Protein AF-A0A933RF26-F1 (afdb_monomer)

pLDDT: mean 70.3, std 12.36, range [45.53, 87.06]

Mean predicted aligned error: 13.99 Å

Structure (mmCIF, N/CA/C/O backbone):
data_AF-A0A933RF26-F1
#
_entry.id   AF-A0A933RF26-F1
#
loop_
_atom_site.group_PDB
_atom_site.id
_atom_site.type_symbol
_atom_site.label_atom_id
_atom_site.label_alt_id
_atom_site.label_comp_id
_atom_site.label_asym_id
_atom_site.label_entity_id
_atom_site.label_seq_id
_atom_site.pdbx_PDB_ins_code
_atom_site.Cart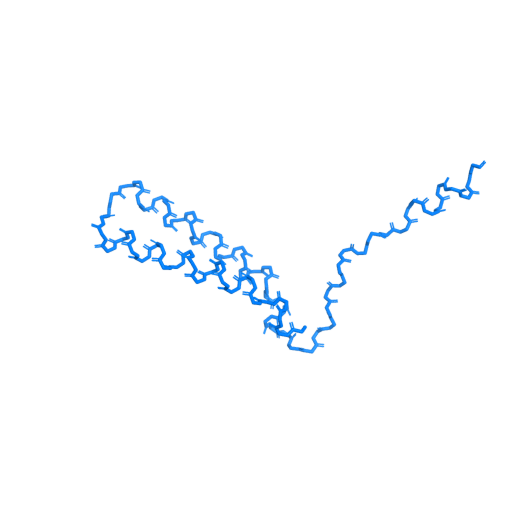n_x
_atom_site.Cartn_y
_atom_site.Cartn_z
_atom_site.occupancy
_atom_site.B_iso_or_equiv
_atom_site.auth_seq_id
_atom_site.auth_comp_id
_atom_site.auth_asym_id
_atom_site.auth_atom_id
_atom_site.pdbx_PDB_model_num
ATOM 1 N N . GLN A 1 1 ? 10.473 -7.323 -16.470 1.00 49.81 1 GLN A N 1
ATOM 2 C CA . GLN A 1 1 ? 9.767 -8.625 -16.435 1.00 49.81 1 GLN A CA 1
ATOM 3 C C . GLN A 1 1 ? 8.633 -8.546 -15.411 1.00 49.81 1 GLN A C 1
ATOM 5 O O . GLN A 1 1 ? 8.865 -8.021 -14.332 1.00 49.81 1 GLN A O 1
ATOM 10 N N . PRO A 1 2 ? 7.420 -9.070 -15.671 1.00 54.25 2 PRO A N 1
ATOM 11 C CA . PRO A 1 2 ? 6.259 -8.889 -14.776 1.00 54.25 2 PRO A CA 1
ATOM 12 C C . PRO A 1 2 ? 6.452 -9.455 -13.354 1.00 54.25 2 PRO A C 1
ATOM 14 O O . PRO A 1 2 ? 5.743 -9.080 -12.427 1.00 54.25 2 PRO A O 1
ATOM 17 N N . ARG A 1 3 ? 7.452 -10.323 -13.165 1.00 59.09 3 ARG A N 1
ATOM 18 C CA . ARG A 1 3 ? 7.836 -10.914 -11.875 1.00 59.09 3 ARG A CA 1
ATOM 19 C C . ARG A 1 3 ? 8.549 -9.928 -10.942 1.00 59.09 3 ARG A C 1
ATOM 21 O O . ARG A 1 3 ? 8.488 -10.099 -9.733 1.00 59.09 3 ARG A O 1
ATOM 28 N N . GLU A 1 4 ? 9.188 -8.894 -11.487 1.00 66.12 4 GLU A N 1
ATOM 29 C CA . GLU A 1 4 ? 9.945 -7.899 -10.708 1.00 66.12 4 GLU A CA 1
ATOM 30 C C . GLU A 1 4 ? 9.025 -6.919 -9.965 1.00 66.12 4 GLU A C 1
ATOM 32 O O . GLU A 1 4 ? 9.408 -6.375 -8.937 1.00 66.12 4 GLU A O 1
ATOM 37 N N . VAL A 1 5 ? 7.787 -6.738 -10.442 1.00 64.50 5 VAL A N 1
ATOM 38 C CA . VAL A 1 5 ? 6.799 -5.808 -9.859 1.00 64.50 5 VAL A CA 1
ATOM 39 C C . VAL A 1 5 ? 5.893 -6.489 -8.819 1.00 64.50 5 VAL A C 1
ATOM 41 O O . VAL A 1 5 ? 5.215 -5.820 -8.038 1.00 64.50 5 VAL A O 1
ATOM 44 N N . ALA A 1 6 ? 5.900 -7.826 -8.774 1.00 78.69 6 ALA A N 1
ATOM 45 C CA . ALA A 1 6 ? 5.117 -8.635 -7.841 1.00 78.69 6 ALA A CA 1
ATOM 46 C C . ALA A 1 6 ? 5.342 -8.295 -6.350 1.00 78.69 6 ALA A C 1
ATOM 48 O O . ALA A 1 6 ? 4.344 -8.137 -5.641 1.00 78.69 6 ALA A O 1
ATOM 49 N N . PRO A 1 7 ? 6.584 -8.134 -5.840 1.00 77.44 7 PRO A N 1
ATOM 50 C CA . PRO A 1 7 ? 6.788 -7.786 -4.433 1.00 77.44 7 PRO A CA 1
ATOM 51 C C . PRO A 1 7 ? 6.235 -6.396 -4.094 1.00 77.44 7 PRO A C 1
ATOM 53 O O . PRO A 1 7 ? 5.605 -6.225 -3.053 1.00 77.44 7 PRO A O 1
ATOM 56 N N . THR A 1 8 ? 6.388 -5.415 -4.986 1.00 74.88 8 THR A N 1
ATOM 57 C CA . THR A 1 8 ? 5.853 -4.062 -4.781 1.00 74.88 8 THR A CA 1
ATOM 58 C C . THR A 1 8 ? 4.328 -4.064 -4.716 1.00 74.88 8 THR A C 1
ATOM 60 O O . THR A 1 8 ? 3.749 -3.450 -3.821 1.00 74.88 8 THR A O 1
ATOM 63 N N . LEU A 1 9 ? 3.671 -4.805 -5.613 1.00 75.56 9 LEU A N 1
ATOM 64 C CA . LEU A 1 9 ? 2.216 -4.970 -5.594 1.00 75.56 9 LEU A CA 1
ATOM 65 C C . LEU A 1 9 ? 1.728 -5.660 -4.315 1.00 75.56 9 LEU A C 1
ATOM 67 O O . LEU A 1 9 ? 0.711 -5.248 -3.759 1.00 75.56 9 LEU A O 1
ATOM 71 N N . ALA A 1 10 ? 2.461 -6.659 -3.815 1.00 84.06 10 ALA A N 1
ATOM 72 C CA . ALA A 1 10 ? 2.128 -7.329 -2.560 1.00 84.06 10 ALA A CA 1
ATOM 73 C C . ALA A 1 10 ? 2.178 -6.366 -1.361 1.00 84.06 10 ALA A C 1
ATOM 75 O O . ALA A 1 10 ? 1.266 -6.368 -0.532 1.00 84.06 10 ALA A O 1
ATOM 76 N N . VAL A 1 11 ? 3.197 -5.502 -1.292 1.00 83.00 11 VAL A N 1
ATOM 77 C CA . VAL A 1 11 ? 3.310 -4.491 -0.227 1.00 83.00 11 VAL A CA 1
ATOM 78 C C . VAL A 1 11 ? 2.184 -3.460 -0.323 1.00 83.00 11 VAL A C 1
ATOM 80 O O . VAL A 1 11 ? 1.557 -3.153 0.691 1.00 83.00 11 VAL A O 1
ATOM 83 N N . ILE A 1 12 ? 1.872 -2.969 -1.528 1.00 79.25 12 ILE A N 1
ATOM 84 C CA . ILE A 1 12 ? 0.753 -2.035 -1.746 1.00 79.25 12 ILE A CA 1
ATOM 85 C C . ILE A 1 12 ? -0.572 -2.664 -1.293 1.00 79.25 12 ILE A C 1
ATOM 87 O O . ILE A 1 12 ? -1.328 -2.036 -0.551 1.00 79.25 12 ILE A O 1
ATOM 91 N N . ALA A 1 13 ? -0.838 -3.912 -1.688 1.00 82.50 13 ALA A N 1
ATOM 92 C CA . ALA A 1 13 ? -2.053 -4.625 -1.303 1.00 82.50 13 ALA A CA 1
ATOM 93 C C . ALA A 1 13 ? -2.157 -4.812 0.221 1.00 82.50 13 ALA A C 1
ATOM 95 O O . ALA A 1 13 ? -3.221 -4.580 0.798 1.00 82.50 13 ALA A O 1
ATOM 96 N N . GLY A 1 14 ? -1.052 -5.170 0.884 1.00 87.06 14 GLY A N 1
ATOM 97 C CA . GLY A 1 14 ? -1.002 -5.303 2.341 1.00 87.06 14 GLY A CA 1
ATOM 98 C C . GLY A 1 14 ? -1.288 -3.987 3.067 1.00 87.06 14 GLY A C 1
ATOM 99 O O . GLY A 1 14 ? -2.103 -3.956 3.990 1.00 87.06 14 GLY A O 1
ATOM 100 N N . LEU A 1 15 ? -0.680 -2.886 2.616 1.00 80.38 15 LEU A N 1
ATOM 101 C CA . LEU A 1 15 ? -0.900 -1.558 3.196 1.00 80.38 15 LEU A CA 1
ATOM 102 C C . LEU A 1 15 ? -2.360 -1.107 3.057 1.00 80.38 15 LEU A C 1
ATOM 104 O O . LEU A 1 15 ? -2.940 -0.613 4.025 1.00 80.38 15 LEU A O 1
ATOM 108 N N . LEU A 1 16 ? -2.972 -1.322 1.888 1.00 81.06 16 LEU A N 1
ATOM 109 C CA . LEU A 1 16 ? -4.383 -1.002 1.657 1.00 81.06 16 LEU A CA 1
ATOM 110 C C . LEU A 1 16 ? -5.311 -1.840 2.543 1.00 81.06 16 LEU A C 1
ATOM 112 O O . LEU A 1 16 ? -6.232 -1.291 3.147 1.00 81.06 16 LEU A O 1
ATOM 116 N N . ALA A 1 17 ? -5.054 -3.145 2.668 1.00 82.38 17 ALA A N 1
ATOM 117 C CA . ALA A 1 17 ? -5.857 -4.031 3.507 1.00 82.38 17 ALA A CA 1
ATOM 118 C C . ALA A 1 17 ? -5.821 -3.608 4.984 1.00 82.38 17 ALA A C 1
ATOM 120 O O . ALA A 1 17 ? -6.869 -3.526 5.625 1.00 82.38 17 ALA A O 1
ATOM 121 N N . VAL A 1 18 ? -4.637 -3.279 5.513 1.00 80.06 18 VAL A N 1
ATOM 122 C CA . VAL A 1 18 ? -4.477 -2.819 6.903 1.00 80.06 18 VAL A CA 1
ATOM 123 C C . VAL A 1 18 ? -5.129 -1.453 7.118 1.00 80.06 18 VAL A C 1
ATOM 125 O O . VAL A 1 18 ? -5.792 -1.259 8.136 1.00 80.06 18 VAL A O 1
ATOM 128 N N . ALA A 1 19 ? -4.996 -0.524 6.168 1.00 74.44 19 ALA A N 1
ATOM 129 C CA . ALA A 1 19 ? -5.614 0.796 6.264 1.00 74.44 19 ALA A CA 1
ATOM 130 C C . ALA A 1 19 ? -7.150 0.711 6.286 1.00 74.44 19 ALA A C 1
ATOM 132 O O . ALA A 1 19 ? -7.787 1.283 7.170 1.00 74.44 19 ALA A O 1
ATOM 133 N N . VAL A 1 20 ? -7.745 -0.050 5.359 1.00 82.56 20 VAL A N 1
ATOM 134 C CA . VAL A 1 20 ? -9.201 -0.257 5.296 1.00 82.56 20 VAL A CA 1
ATOM 135 C C . VAL A 1 20 ? -9.699 -0.972 6.551 1.00 82.56 20 VAL A C 1
ATOM 137 O O . VAL A 1 20 ? -10.680 -0.540 7.154 1.00 82.56 20 VAL A O 1
ATOM 140 N N . TYR A 1 21 ? -9.004 -2.026 6.986 1.00 80.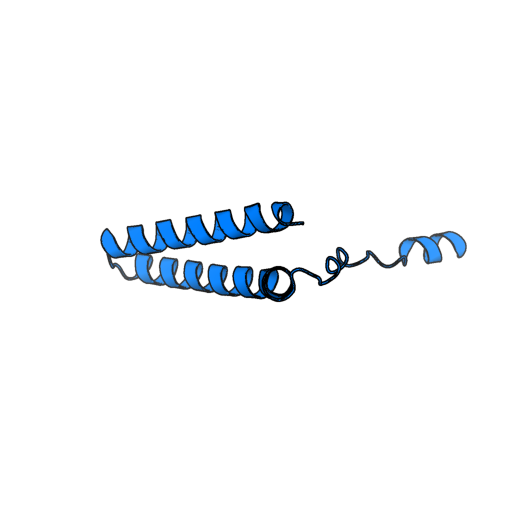06 21 TYR A N 1
ATOM 141 C CA . TYR A 1 21 ? -9.369 -2.759 8.197 1.00 80.06 21 TYR A CA 1
ATOM 142 C C . TYR A 1 21 ? -9.296 -1.880 9.452 1.00 80.06 21 TYR A C 1
ATOM 144 O O . TYR A 1 21 ? -10.216 -1.904 10.267 1.00 80.06 21 TYR A O 1
ATOM 152 N N . GLY A 1 22 ? -8.239 -1.074 9.591 1.00 75.75 22 GLY A N 1
ATOM 153 C CA . GLY A 1 22 ? -8.072 -0.143 10.705 1.00 75.75 22 GLY A CA 1
ATOM 154 C C . GLY A 1 22 ? -9.215 0.866 10.784 1.00 75.75 22 GLY A C 1
ATOM 155 O O . GLY A 1 22 ? -9.856 0.970 11.826 1.00 75.75 22 GLY A O 1
ATOM 156 N N . VAL A 1 23 ? -9.526 1.544 9.672 1.00 74.25 23 VAL A N 1
ATOM 157 C CA . VAL A 1 23 ? -10.608 2.548 9.613 1.00 74.25 23 VAL A CA 1
ATOM 158 C C . VAL A 1 23 ? -11.973 1.936 9.933 1.00 74.25 23 VAL A C 1
ATOM 160 O O . VAL A 1 23 ? -12.740 2.526 10.693 1.00 74.25 23 VAL A O 1
ATOM 163 N N . LEU A 1 24 ? -12.269 0.748 9.392 1.00 82.88 24 LEU A N 1
ATOM 164 C CA . LEU A 1 24 ? -13.536 0.050 9.641 1.00 82.88 24 LEU A CA 1
ATOM 165 C C . LEU A 1 24 ? -13.667 -0.462 11.083 1.00 82.88 24 LEU A C 1
ATOM 167 O O . LEU A 1 24 ? -14.784 -0.593 11.581 1.00 82.88 24 LEU A O 1
ATOM 171 N N . ARG A 1 25 ? -12.549 -0.787 11.745 1.00 84.44 25 ARG A N 1
ATOM 172 C CA . ARG A 1 25 ? -12.533 -1.329 13.110 1.00 84.44 25 ARG A CA 1
ATOM 173 C C . ARG A 1 25 ? -12.619 -0.233 14.170 1.00 84.44 25 ARG A C 1
ATOM 175 O O . ARG A 1 25 ? -13.368 -0.408 15.127 1.00 84.44 25 ARG A O 1
ATOM 182 N N . ASP A 1 26 ? -11.827 0.829 14.030 1.00 73.31 26 ASP A N 1
ATOM 183 C CA . ASP A 1 26 ? -11.745 1.931 14.990 1.00 73.31 26 ASP A CA 1
ATOM 184 C C . ASP A 1 26 ? -11.066 3.164 14.368 1.00 73.31 26 ASP A C 1
ATOM 186 O O . ASP A 1 26 ? -9.907 3.118 13.958 1.00 73.31 26 ASP A O 1
ATOM 190 N N . SER A 1 27 ? -11.770 4.295 14.337 1.00 75.12 27 SER A N 1
ATOM 191 C CA . SER A 1 27 ? -11.278 5.551 13.749 1.00 75.12 27 SER A CA 1
ATOM 192 C C . SER A 1 27 ? -10.635 6.480 14.788 1.00 75.12 27 SER A C 1
ATOM 194 O O . SER A 1 27 ? -10.864 7.691 14.779 1.00 75.12 27 SER A O 1
ATOM 196 N N . SER A 1 28 ? -9.833 5.932 15.704 1.00 82.81 28 SER A N 1
ATOM 197 C CA . SER A 1 28 ? -9.059 6.750 16.641 1.00 82.81 28 SER A CA 1
ATOM 198 C C . SER A 1 28 ? -7.982 7.595 15.931 1.00 82.81 28 SER A C 1
ATOM 200 O O . SER A 1 28 ? -7.541 7.263 14.823 1.00 82.81 28 SER A O 1
ATOM 202 N N 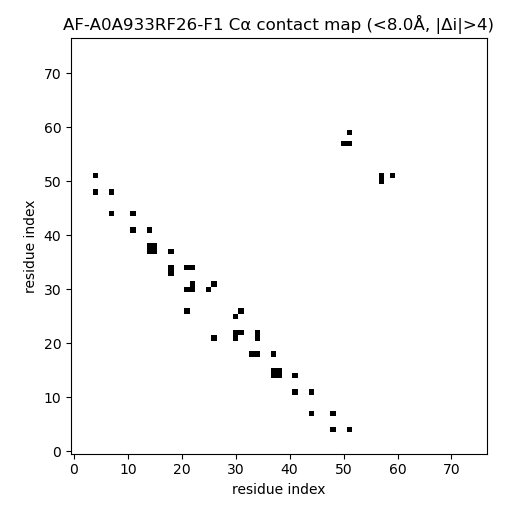. PRO A 1 29 ? -7.488 8.677 16.568 1.00 79.31 29 PRO A N 1
ATOM 203 C CA . PRO A 1 29 ? -6.431 9.523 16.005 1.00 79.31 29 PRO A CA 1
ATOM 204 C C . PRO A 1 29 ? -5.156 8.749 15.634 1.00 79.31 29 PRO A C 1
ATOM 206 O O . PRO A 1 29 ? -4.492 9.076 14.651 1.00 79.31 29 PRO A O 1
ATOM 209 N N . ALA A 1 30 ? -4.830 7.693 16.388 1.00 78.69 30 ALA A N 1
ATOM 210 C CA . ALA A 1 30 ? -3.696 6.820 16.098 1.00 78.69 30 ALA A CA 1
ATOM 211 C C . ALA A 1 30 ? -3.906 6.015 14.803 1.00 78.69 30 ALA A C 1
ATOM 213 O O . ALA A 1 30 ? -2.992 5.930 13.981 1.00 78.69 30 ALA A O 1
ATOM 214 N N . THR A 1 31 ? -5.114 5.485 14.577 1.00 79.00 31 THR A N 1
ATOM 215 C CA . THR A 1 31 ? -5.457 4.784 13.331 1.00 79.00 31 THR A CA 1
ATOM 216 C C . THR A 1 31 ? -5.335 5.711 12.127 1.00 79.00 31 THR A C 1
ATOM 218 O O . THR A 1 31 ? -4.725 5.334 11.129 1.00 79.00 31 THR A O 1
ATOM 221 N N . LEU A 1 32 ? -5.855 6.938 12.217 1.00 78.06 32 LEU A N 1
ATOM 222 C CA . LEU A 1 32 ? -5.791 7.899 11.110 1.00 78.06 32 LEU A CA 1
ATOM 223 C C . LEU A 1 32 ? -4.345 8.262 10.738 1.00 78.06 32 LEU A C 1
ATOM 225 O O . LEU A 1 32 ? -4.024 8.359 9.554 1.00 78.06 32 LEU A O 1
ATOM 229 N N . ASN A 1 33 ? -3.454 8.39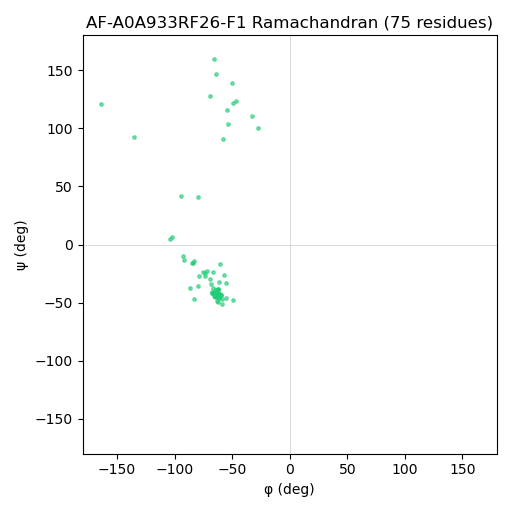2 11.725 1.00 82.88 33 ASN A N 1
ATOM 230 C CA . ASN A 1 33 ? -2.035 8.644 11.469 1.00 82.88 33 ASN A CA 1
ATOM 231 C C . ASN A 1 33 ? -1.351 7.442 10.788 1.00 82.88 33 ASN A C 1
ATOM 233 O O . ASN A 1 33 ? -0.618 7.601 9.812 1.00 82.88 33 ASN A O 1
ATOM 237 N N . ASN A 1 34 ? -1.658 6.222 11.238 1.00 79.00 34 ASN A N 1
ATOM 238 C CA . ASN A 1 34 ? -1.160 4.998 10.606 1.00 79.00 34 ASN A CA 1
ATOM 239 C C . ASN A 1 34 ? -1.652 4.858 9.156 1.00 79.00 34 ASN A C 1
ATOM 241 O O . ASN A 1 34 ? -0.891 4.443 8.281 1.00 79.00 34 ASN A O 1
ATOM 245 N N . VAL A 1 35 ? -2.900 5.246 8.877 1.00 80.31 35 VAL A N 1
ATOM 246 C CA . VAL A 1 35 ? -3.460 5.281 7.518 1.00 80.31 35 VAL A CA 1
ATOM 247 C C . VAL A 1 35 ? -2.729 6.308 6.658 1.00 80.31 35 VAL A C 1
ATOM 249 O O . VAL A 1 35 ? -2.346 5.986 5.536 1.00 80.31 35 VAL A O 1
ATOM 252 N N . ALA A 1 36 ? -2.474 7.514 7.172 1.00 82.81 36 ALA A N 1
ATOM 253 C CA . ALA A 1 36 ? -1.707 8.529 6.451 1.00 82.81 36 ALA A CA 1
ATOM 254 C C . ALA A 1 36 ? -0.287 8.037 6.112 1.00 82.81 36 ALA A C 1
ATOM 256 O O . ALA A 1 36 ? 0.164 8.185 4.975 1.00 82.81 36 ALA A O 1
ATOM 257 N N . PHE A 1 37 ? 0.385 7.377 7.060 1.00 80.69 37 PHE A N 1
ATOM 258 C CA . PHE A 1 37 ? 1.693 6.757 6.841 1.00 80.69 37 PHE A CA 1
ATOM 259 C C . PHE A 1 37 ? 1.649 5.656 5.769 1.00 80.69 37 PHE A C 1
ATOM 261 O O . PHE A 1 37 ? 2.523 5.601 4.897 1.00 80.69 37 PHE A O 1
ATOM 268 N N . ALA A 1 38 ? 0.621 4.806 5.798 1.00 80.50 38 ALA A N 1
ATOM 269 C CA . ALA A 1 38 ? 0.420 3.757 4.804 1.00 80.50 38 ALA A CA 1
ATOM 270 C C . ALA A 1 38 ? 0.144 4.335 3.406 1.00 80.50 38 ALA A C 1
ATOM 272 O O . ALA A 1 38 ? 0.751 3.893 2.431 1.00 80.50 38 ALA A O 1
ATOM 273 N N . LEU A 1 39 ? -0.708 5.360 3.298 1.00 81.38 39 LEU A N 1
ATOM 274 C CA . LEU A 1 39 ? -0.996 6.047 2.034 1.00 81.38 39 LEU A CA 1
ATOM 275 C C . LEU A 1 39 ? 0.248 6.736 1.463 1.00 81.38 39 LEU A C 1
ATOM 277 O O . LEU A 1 39 ? 0.490 6.662 0.259 1.00 81.38 39 LEU A O 1
ATOM 281 N N . PHE A 1 40 ? 1.072 7.342 2.318 1.00 85.31 40 PHE A N 1
ATOM 282 C CA . PHE A 1 40 ? 2.355 7.912 1.911 1.00 85.31 40 PHE A CA 1
ATOM 283 C C . PHE A 1 40 ? 3.296 6.842 1.335 1.00 85.31 40 PHE A C 1
ATOM 285 O O . PHE A 1 40 ? 3.899 7.046 0.280 1.00 85.31 40 PHE A O 1
ATOM 292 N N . HIS A 1 41 ? 3.358 5.664 1.962 1.00 81.25 41 HIS A N 1
ATOM 293 C CA . HIS A 1 41 ? 4.128 4.533 1.438 1.00 81.25 41 HIS A CA 1
ATOM 294 C C . HIS A 1 41 ? 3.585 4.027 0.102 1.00 81.25 41 HIS A C 1
ATOM 296 O O . HIS A 1 41 ? 4.368 3.777 -0.813 1.00 81.25 41 HIS A O 1
ATOM 302 N N . VAL A 1 42 ? 2.261 3.924 -0.050 1.00 79.12 42 VAL A N 1
ATOM 303 C CA . VAL A 1 42 ? 1.637 3.562 -1.331 1.00 79.12 42 VAL A CA 1
ATOM 304 C C . VAL A 1 42 ? 2.014 4.573 -2.414 1.00 79.12 42 VAL A C 1
ATOM 306 O O . VAL A 1 42 ? 2.394 4.158 -3.507 1.00 79.12 42 VAL A O 1
ATOM 309 N N . ALA A 1 43 ? 1.989 5.877 -2.122 1.00 84.75 43 ALA A N 1
ATOM 310 C CA . ALA A 1 43 ? 2.386 6.909 -3.078 1.00 84.75 43 ALA A CA 1
ATOM 311 C C . ALA A 1 43 ? 3.857 6.766 -3.510 1.00 84.75 43 ALA A C 1
ATOM 313 O O . ALA A 1 43 ? 4.138 6.784 -4.709 1.00 84.75 43 ALA A O 1
ATOM 314 N N . ILE A 1 44 ? 4.782 6.546 -2.566 1.00 83.69 44 ILE A N 1
ATOM 315 C CA . ILE A 1 44 ? 6.209 6.332 -2.867 1.00 83.69 44 ILE A CA 1
ATOM 316 C C . ILE A 1 44 ? 6.415 5.072 -3.713 1.00 83.69 44 ILE A C 1
ATOM 318 O O . ILE A 1 44 ? 7.096 5.125 -4.737 1.00 83.69 44 ILE A O 1
ATOM 322 N N . LEU A 1 45 ? 5.825 3.943 -3.310 1.00 81.81 45 LEU A N 1
ATOM 323 C CA . LEU A 1 45 ? 5.961 2.675 -4.030 1.00 81.81 45 LEU A CA 1
ATOM 324 C C . LEU A 1 45 ? 5.372 2.767 -5.438 1.00 81.81 45 LEU A C 1
ATOM 326 O O . LEU A 1 45 ? 5.971 2.266 -6.386 1.00 81.81 45 LEU A O 1
ATOM 330 N N . THR A 1 46 ? 4.238 3.452 -5.587 1.00 75.94 46 THR A N 1
ATOM 331 C CA . THR A 1 46 ? 3.603 3.673 -6.891 1.00 75.94 46 THR A CA 1
ATOM 332 C C . THR A 1 46 ? 4.453 4.590 -7.768 1.00 75.94 46 THR A C 1
ATOM 334 O O . THR A 1 46 ? 4.636 4.293 -8.943 1.00 75.94 46 THR A O 1
ATOM 337 N N . ALA A 1 47 ? 5.036 5.657 -7.213 1.00 81.25 47 ALA A N 1
ATOM 338 C CA . ALA A 1 47 ? 5.942 6.544 -7.942 1.00 81.25 47 ALA A CA 1
ATOM 339 C C . ALA A 1 47 ? 7.231 5.824 -8.381 1.00 81.25 47 ALA A C 1
ATOM 341 O O . ALA A 1 47 ? 7.661 5.974 -9.524 1.00 81.25 47 ALA A O 1
ATOM 342 N N . GLY A 1 48 ? 7.816 4.994 -7.513 1.00 78.50 48 GLY A N 1
ATOM 343 C CA . GLY A 1 48 ? 8.999 4.189 -7.833 1.00 78.50 48 GLY A CA 1
ATOM 344 C C . GLY A 1 48 ? 8.721 3.073 -8.846 1.00 78.50 48 GLY A C 1
ATOM 345 O O . GLY A 1 48 ? 9.569 2.775 -9.683 1.00 78.50 48 GLY A O 1
ATOM 346 N N . ALA A 1 49 ? 7.520 2.489 -8.817 1.00 73.81 49 ALA A N 1
ATOM 347 C CA . ALA A 1 49 ? 7.076 1.488 -9.788 1.00 73.81 49 ALA A CA 1
ATOM 348 C C . ALA A 1 49 ? 6.524 2.098 -11.089 1.00 73.81 49 ALA A C 1
ATOM 350 O O . ALA A 1 49 ? 6.383 1.385 -12.083 1.00 73.81 49 ALA A O 1
ATOM 351 N N . TRP A 1 50 ? 6.235 3.404 -11.116 1.00 74.31 50 TRP A N 1
ATOM 352 C CA . TRP A 1 50 ? 5.679 4.115 -12.269 1.00 74.31 50 TRP A CA 1
ATOM 353 C C . TRP A 1 50 ? 6.419 3.858 -13.589 1.00 74.31 50 TRP A C 1
ATOM 355 O O . TRP A 1 50 ? 5.746 3.538 -14.565 1.00 74.31 50 TRP A O 1
ATOM 365 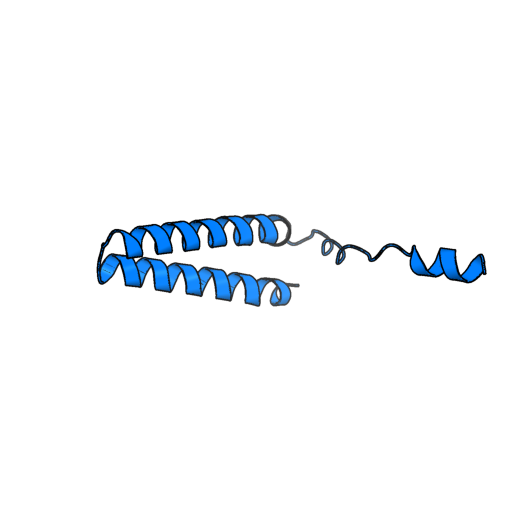N N . PRO A 1 51 ? 7.763 3.923 -13.681 1.00 66.56 51 PRO A N 1
ATOM 366 C CA . PRO A 1 51 ? 8.459 3.628 -14.936 1.00 66.56 51 PRO A CA 1
ATOM 367 C C . PRO A 1 51 ? 8.244 2.190 -15.433 1.00 66.56 51 PRO A C 1
ATOM 369 O O . PRO A 1 51 ? 8.175 1.987 -16.642 1.00 66.56 51 PRO A O 1
ATOM 37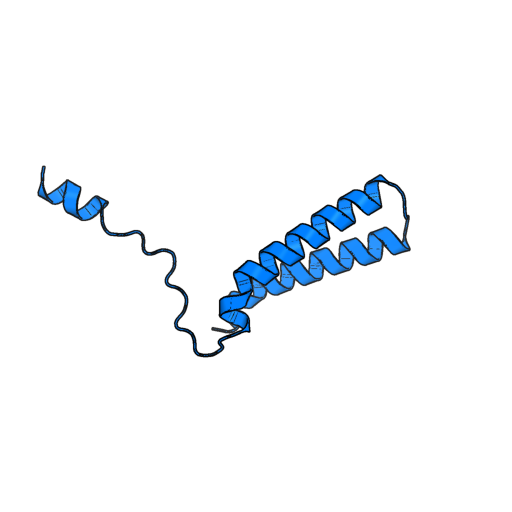2 N N . ALA A 1 52 ? 8.081 1.217 -14.530 1.00 67.06 52 ALA A N 1
ATOM 373 C CA . ALA A 1 52 ? 7.794 -0.177 -14.878 1.00 67.06 52 ALA A CA 1
ATOM 374 C C . ALA A 1 52 ? 6.316 -0.413 -15.250 1.00 67.06 52 ALA A C 1
ATOM 376 O O . ALA A 1 52 ? 6.016 -1.323 -16.019 1.00 67.06 52 ALA A O 1
ATOM 377 N N . LEU A 1 53 ? 5.394 0.400 -14.719 1.00 66.94 53 LEU A N 1
ATOM 378 C CA . LEU A 1 53 ? 3.954 0.320 -15.004 1.00 66.94 53 LEU A CA 1
ATOM 379 C C . LEU A 1 53 ? 3.548 1.126 -16.252 1.00 66.94 53 LEU A C 1
ATOM 381 O O . LEU A 1 53 ? 2.689 0.691 -17.011 1.00 66.94 53 LEU A O 1
ATOM 385 N N . ALA A 1 54 ? 4.161 2.291 -16.477 1.00 70.12 54 ALA A N 1
ATOM 386 C CA . ALA A 1 54 ? 3.830 3.216 -17.565 1.00 70.12 54 ALA A CA 1
ATOM 387 C C . ALA A 1 54 ? 4.531 2.884 -18.892 1.00 70.12 54 ALA A C 1
ATOM 389 O O . ALA A 1 54 ? 4.138 3.394 -19.941 1.00 70.12 54 ALA A O 1
ATOM 390 N N . ARG A 1 55 ? 5.578 2.052 -18.868 1.00 58.62 55 ARG A N 1
ATOM 391 C CA . ARG A 1 55 ? 6.276 1.595 -20.073 1.00 58.62 55 ARG A CA 1
ATOM 392 C C . ARG A 1 55 ? 6.533 0.088 -19.999 1.00 58.62 55 ARG A C 1
ATOM 394 O O . ARG A 1 55 ? 7.580 -0.310 -19.494 1.00 58.62 55 ARG A O 1
ATOM 401 N N . PRO A 1 56 ? 5.631 -0.745 -20.546 1.00 57.28 56 PRO A N 1
ATOM 402 C CA . PRO A 1 56 ? 5.886 -2.179 -20.679 1.00 57.28 56 PRO A CA 1
ATOM 403 C C . PRO A 1 56 ? 7.164 -2.483 -21.487 1.00 57.28 56 PRO A C 1
ATOM 405 O O . PRO A 1 56 ? 7.801 -3.504 -21.240 1.00 57.28 56 PRO A O 1
ATOM 408 N N . ASP A 1 57 ? 7.564 -1.565 -22.379 1.00 58.22 57 ASP A N 1
ATOM 409 C CA . ASP A 1 57 ? 8.727 -1.692 -23.272 1.00 58.22 57 ASP A CA 1
ATOM 410 C C . ASP A 1 57 ? 9.957 -0.869 -22.844 1.00 58.22 57 ASP A C 1
ATOM 412 O O . ASP A 1 57 ? 10.944 -0.805 -23.580 1.00 58.22 57 ASP A O 1
ATOM 416 N N . ALA A 1 58 ? 9.933 -0.202 -21.682 1.00 55.62 58 ALA A N 1
ATOM 417 C CA . ALA A 1 58 ? 11.144 0.461 -21.203 1.00 55.62 58 ALA A CA 1
ATOM 418 C C . ALA A 1 58 ? 12.166 -0.610 -20.795 1.00 55.62 58 ALA A C 1
ATOM 420 O O . ALA A 1 58 ? 11.827 -1.484 -19.989 1.00 55.62 58 ALA A O 1
ATOM 421 N N . PRO A 1 59 ? 13.418 -0.546 -21.296 1.00 53.78 59 PRO A N 1
ATOM 422 C CA . PRO A 1 59 ? 14.493 -1.373 -20.7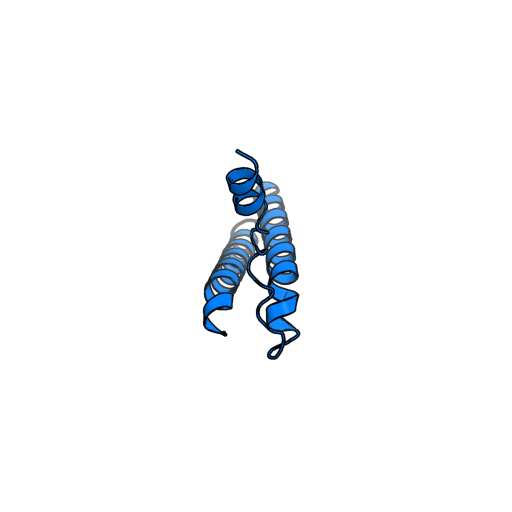70 1.00 53.78 59 PRO A CA 1
ATOM 423 C C . PRO A 1 59 ? 14.513 -1.214 -19.247 1.00 53.78 59 PRO A C 1
ATOM 425 O O . PRO A 1 59 ? 14.305 -0.086 -18.780 1.00 53.78 59 PRO A O 1
ATOM 428 N N . PRO A 1 60 ? 14.725 -2.299 -18.475 1.00 56.91 60 PRO A N 1
ATOM 429 C CA . PRO A 1 60 ? 14.815 -2.194 -17.026 1.00 56.91 60 PRO A CA 1
ATOM 430 C C . PRO A 1 60 ? 15.790 -1.065 -16.728 1.00 56.91 60 PRO A C 1
ATOM 432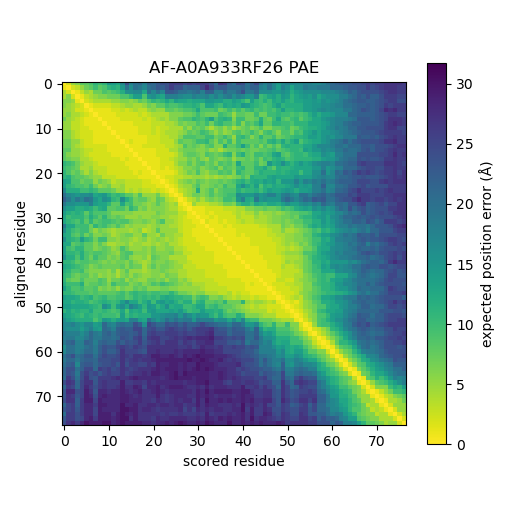 O O . PRO A 1 60 ? 16.910 -1.091 -17.242 1.00 56.91 60 PRO A O 1
ATOM 435 N N . ALA A 1 61 ? 15.325 -0.043 -15.997 1.00 58.22 61 ALA A N 1
ATOM 436 C CA . ALA A 1 61 ? 16.190 1.021 -15.520 1.00 58.22 61 ALA A CA 1
ATOM 437 C C . ALA A 1 61 ? 17.305 0.295 -14.786 1.00 58.22 61 ALA A C 1
ATOM 439 O O . ALA A 1 61 ? 17.049 -0.319 -13.747 1.00 58.22 61 ALA A O 1
ATOM 440 N N . ALA A 1 62 ? 18.464 0.223 -15.446 1.00 50.06 62 ALA A N 1
ATOM 441 C CA . ALA A 1 62 ? 19.577 -0.593 -15.025 1.00 50.06 62 ALA A CA 1
ATOM 442 C C . ALA A 1 62 ? 19.743 -0.329 -13.540 1.00 50.06 62 ALA A C 1
ATOM 444 O O . ALA A 1 62 ? 19.818 0.842 -13.154 1.00 50.06 62 ALA A O 1
ATOM 445 N N . ALA A 1 63 ? 19.686 -1.405 -12.741 1.00 46.94 63 ALA A N 1
ATOM 446 C CA . ALA A 1 63 ? 20.118 -1.404 -11.354 1.00 46.94 63 ALA A CA 1
ATOM 447 C C . ALA A 1 63 ? 21.278 -0.434 -11.297 1.00 46.94 63 ALA A C 1
ATOM 449 O O . ALA A 1 63 ? 22.242 -0.706 -12.014 1.00 46.94 63 ALA A O 1
ATOM 450 N N . VAL A 1 64 ? 21.052 0.718 -10.636 1.00 52.19 64 VAL A N 1
ATOM 451 C CA . VAL A 1 64 ? 21.921 1.901 -10.618 1.00 52.19 64 VAL A CA 1
ATOM 452 C C . VAL A 1 64 ? 23.312 1.383 -10.839 1.00 52.19 64 VAL A C 1
ATOM 454 O O . VAL A 1 64 ? 23.816 0.703 -9.946 1.00 52.19 64 VAL A O 1
ATOM 457 N N . ALA A 1 65 ? 23.799 1.496 -12.083 1.00 45.53 65 ALA A N 1
ATOM 458 C CA . ALA A 1 65 ? 25.018 0.811 -12.451 1.00 45.53 65 ALA A CA 1
ATOM 459 C C . ALA A 1 65 ? 26.010 1.292 -11.411 1.00 45.53 65 ALA A C 1
ATOM 461 O O . ALA A 1 65 ? 26.207 2.503 -11.282 1.00 45.53 65 ALA A O 1
ATOM 462 N N . GLU A 1 66 ? 26.504 0.369 -10.586 1.00 46.66 66 GLU A N 1
ATOM 463 C CA . GLU A 1 66 ? 27.667 0.623 -9.767 1.00 46.66 66 GLU A CA 1
ATOM 464 C C . GLU A 1 66 ? 28.741 0.988 -10.783 1.00 46.66 66 GLU A C 1
ATOM 466 O O . GLU A 1 66 ? 29.359 0.130 -11.416 1.00 46.66 66 GLU A O 1
ATOM 471 N N . GLU A 1 67 ? 28.835 2.283 -11.072 1.00 47.00 67 GLU A N 1
ATOM 472 C CA . GLU A 1 67 ? 29.746 2.784 -12.066 1.00 47.00 67 GLU A CA 1
ATOM 473 C C . GLU A 1 67 ? 31.166 2.480 -11.569 1.00 47.00 67 GLU A C 1
ATOM 475 O O . GLU A 1 67 ? 31.432 2.481 -10.360 1.00 47.00 67 GLU A O 1
ATOM 480 N N . PRO A 1 68 ? 32.103 2.206 -12.487 1.00 51.28 68 PRO A N 1
ATOM 481 C CA . PRO A 1 68 ? 33.285 1.370 -12.284 1.00 51.28 68 PRO A CA 1
ATOM 482 C C . PRO A 1 68 ? 34.432 2.093 -11.558 1.00 51.28 68 PRO A C 1
ATOM 484 O O . PRO A 1 68 ? 35.606 1.939 -11.904 1.00 51.28 68 PRO A O 1
ATOM 487 N N . HIS A 1 69 ? 34.136 2.891 -10.534 1.00 54.00 69 HIS A N 1
ATOM 488 C CA . HIS A 1 69 ? 35.128 3.712 -9.838 1.00 54.00 69 HIS A CA 1
ATOM 489 C C . HIS A 1 69 ? 36.161 2.869 -9.062 1.00 54.00 69 HIS A C 1
ATOM 491 O O . HIS A 1 69 ? 37.297 3.295 -8.846 1.00 54.00 69 HIS A O 1
ATOM 497 N N . ALA A 1 70 ? 35.811 1.630 -8.696 1.00 56.19 70 ALA A N 1
ATOM 498 C CA . ALA A 1 70 ? 36.731 0.689 -8.057 1.00 56.19 70 ALA A CA 1
ATOM 499 C C . ALA A 1 70 ? 37.784 0.109 -9.026 1.00 56.19 70 ALA A C 1
ATOM 501 O O . ALA A 1 70 ? 38.884 -0.246 -8.594 1.00 56.19 70 ALA A O 1
ATOM 502 N N . ALA A 1 71 ? 37.483 0.029 -10.327 1.00 56.94 71 ALA A N 1
ATOM 503 C CA . ALA A 1 71 ? 38.393 -0.535 -11.326 1.00 56.94 71 ALA A CA 1
ATOM 504 C C . ALA A 1 71 ? 39.484 0.464 -11.746 1.00 56.94 71 ALA A C 1
ATOM 506 O O . ALA A 1 71 ? 40.636 0.072 -11.936 1.00 56.94 71 ALA A O 1
ATOM 507 N N . ALA A 1 72 ? 39.153 1.759 -11.814 1.00 59.09 72 ALA A N 1
ATOM 508 C CA . ALA A 1 72 ? 40.123 2.817 -12.101 1.00 59.09 72 ALA A CA 1
ATOM 509 C C . ALA A 1 72 ? 41.159 2.975 -10.970 1.00 59.09 72 ALA A C 1
ATOM 511 O O . ALA A 1 72 ? 42.350 3.131 -11.237 1.00 59.09 72 ALA A O 1
ATOM 512 N N . ARG A 1 73 ? 40.741 2.830 -9.702 1.00 59.66 73 ARG A N 1
ATOM 513 C CA . ARG A 1 73 ? 41.631 2.975 -8.533 1.00 59.66 73 ARG A CA 1
ATOM 514 C C . ARG A 1 73 ? 42.627 1.823 -8.350 1.00 59.66 73 ARG A C 1
ATOM 516 O O . ARG A 1 73 ? 43.654 2.021 -7.714 1.00 59.66 73 ARG A O 1
ATOM 523 N N . ARG A 1 74 ? 42.348 0.635 -8.905 1.00 59.72 74 ARG A N 1
ATOM 524 C CA . ARG A 1 74 ? 43.259 -0.530 -8.876 1.00 59.72 74 ARG A CA 1
ATOM 525 C C . ARG A 1 74 ? 44.312 -0.530 -9.982 1.00 59.72 74 ARG A C 1
ATOM 527 O O . ARG A 1 74 ? 45.249 -1.306 -9.893 1.00 59.72 74 AR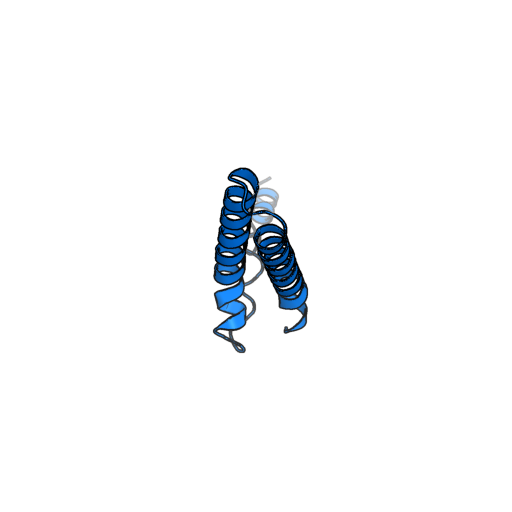G A O 1
ATOM 534 N N . ARG A 1 75 ? 44.150 0.285 -11.028 1.00 59.84 75 ARG A N 1
ATOM 535 C CA . ARG A 1 75 ? 45.158 0.439 -12.096 1.00 59.84 75 ARG A CA 1
ATOM 536 C C . ARG A 1 75 ? 46.135 1.589 -11.839 1.00 59.84 75 ARG A C 1
ATOM 538 O O . ARG A 1 75 ? 47.104 1.722 -12.572 1.00 59.84 75 ARG A O 1
ATOM 545 N N . ALA A 1 76 ? 45.853 2.416 -10.835 1.00 59.78 76 ALA A N 1
ATOM 546 C CA . ALA A 1 76 ? 46.676 3.551 -10.424 1.00 59.78 76 ALA A CA 1
ATOM 547 C C . ALA A 1 76 ? 47.513 3.270 -9.156 1.00 59.78 76 ALA A C 1
ATOM 549 O O . ALA A 1 76 ? 48.127 4.194 -8.628 1.00 59.78 76 ALA A O 1
ATOM 550 N N . ALA A 1 77 ? 47.512 2.025 -8.666 1.00 50.78 77 ALA A N 1
ATOM 551 C CA . ALA A 1 77 ? 48.331 1.521 -7.562 1.00 50.78 77 ALA A CA 1
ATOM 552 C C . ALA A 1 77 ? 49.171 0.345 -8.067 1.00 50.78 77 ALA A C 1
ATOM 554 O O . ALA A 1 77 ? 50.320 0.212 -7.597 1.00 50.78 77 ALA A O 1
#

Nearest PDB structures (foldseek):
  7tdz-assembly1_U  TM=9.084E-01  e=4.087E+00  Xenopus laevis
  7wkk-assembly1_F  TM=8.529E-01  e=6.409E+00  Xenopus laevis

Foldseek 3Di:
DVVVCVVLVVLLVVLVVQLVVLVVPDDDPVSVVSNVVSVVSNVVSCVVCVVVVVDVPDDPPPPVPPPPPVVVVVVVD

Sequence (77 aa):
QPREVAPTLAVIAGLLAVAVYGVLRDSSPATLNNVAFALFHVAILTAGAWPALARPDAPPAAAVAEEPHAAARRRAA

Secondary structure (DSSP, 8-state):
-TTSSHHHHHHHHHHHHHHHHHHHH---HHHHHHHHHHHHHHHHHHHHHHHHHH-TTSPP--S----SHHHHHHS--

Solvent-accessible surface area (backbone atoms only — not comparable to full-atom values): 4634 Å² total; per-residue (Å²): 111,82,75,76,51,47,64,60,52,51,52,44,53,50,39,51,52,52,38,53,50,37,54,76,73,46,78,47,74,68,42,53,51,53,34,51,53,38,53,51,49,42,51,51,54,50,62,71,42,35,64,66,70,77,29,89,80,54,74,76,78,63,72,76,69,81,69,67,64,71,61,60,59,64,74,76,109

Radius of gyration: 19.38 Å; Cα contacts (8 Å, |Δi|>4): 25; chains: 1; bounding box: 62×20×40 Å